Protein AF-A0A956H9E3-F1 (afdb_monomer)

Secondary structure (DSSP, 8-state):
-BS-EEPPTTSSTTEEE-SSSEEEEEETTEEEE-GGG-S----EEESSBSSS-SEEE-EEEEEEPTT--TTTT---EEEEESS---SS---PPP-GGGGGG--TT-EEEEEE-S--TT---SB-EEEEEEEEEE-TTS-EEE-BTTBB--TT-TT--EE-BS-TTT--B-

Structure (mmCIF, N/CA/C/O backbone):
data_AF-A0A956H9E3-F1
#
_entry.id   AF-A0A956H9E3-F1
#
loop_
_atom_site.group_PDB
_atom_site.id
_atom_site.type_symbol
_atom_site.label_atom_id
_atom_site.label_alt_id
_atom_site.label_comp_id
_atom_site.label_asym_id
_atom_site.label_entity_id
_atom_site.label_seq_id
_atom_site.pdbx_PDB_ins_code
_atom_site.Cartn_x
_atom_site.Cartn_y
_atom_site.Cartn_z
_atom_site.occupancy
_atom_site.B_iso_or_equiv
_atom_site.auth_seq_id
_atom_site.auth_comp_id
_atom_site.auth_asym_id
_atom_site.auth_atom_id
_atom_site.pdbx_PDB_model_num
ATOM 1 N N . MET A 1 1 ? 6.623 -5.163 9.461 1.00 93.81 1 MET A N 1
ATOM 2 C CA . MET A 1 1 ? 5.504 -5.857 10.109 1.00 93.81 1 MET A CA 1
ATOM 3 C C . MET A 1 1 ? 5.903 -6.507 11.431 1.00 93.81 1 MET A C 1
ATOM 5 O O . MET A 1 1 ? 6.760 -7.380 11.441 1.00 93.81 1 MET A O 1
ATOM 9 N N . TYR A 1 2 ? 5.302 -6.068 12.536 1.00 95.56 2 TYR A N 1
ATOM 10 C CA . TYR A 1 2 ? 5.468 -6.655 13.867 1.00 95.56 2 TYR A CA 1
ATOM 11 C C . TYR A 1 2 ? 4.386 -7.696 14.151 1.00 95.56 2 TYR A C 1
ATOM 13 O O . TYR A 1 2 ? 3.219 -7.456 13.836 1.00 95.56 2 TYR A O 1
ATOM 21 N N . GLY A 1 3 ? 4.784 -8.828 14.737 1.00 95.88 3 GLY A N 1
ATOM 22 C CA . GLY A 1 3 ? 3.888 -9.918 15.136 1.00 95.88 3 GLY A CA 1
ATOM 23 C C . GLY A 1 3 ? 3.174 -10.618 13.975 1.00 95.88 3 GLY A C 1
ATOM 24 O O . GLY A 1 3 ? 2.186 -11.314 14.197 1.00 95.88 3 GLY A O 1
ATOM 25 N N . GLY A 1 4 ? 3.669 -10.411 12.755 1.00 95.69 4 GLY A N 1
ATOM 26 C CA . GLY A 1 4 ? 3.208 -11.069 11.541 1.00 95.69 4 GLY A CA 1
ATOM 27 C C . GLY A 1 4 ? 4.070 -12.260 11.141 1.00 95.69 4 GLY A C 1
ATOM 28 O O . GLY A 1 4 ? 5.047 -12.604 11.810 1.00 95.69 4 GLY A O 1
ATOM 29 N N . GLU A 1 5 ? 3.743 -12.840 9.996 1.00 97.19 5 GLU A N 1
ATOM 30 C CA . GLU A 1 5 ? 4.464 -13.962 9.400 1.00 97.19 5 GLU A CA 1
ATOM 31 C C . GLU A 1 5 ? 4.697 -13.750 7.896 1.00 97.19 5 GLU A C 1
ATOM 33 O O . GLU A 1 5 ? 4.011 -12.925 7.282 1.00 97.19 5 GLU A O 1
ATOM 38 N N . PRO A 1 6 ? 5.702 -14.414 7.289 1.00 97.50 6 PRO A N 1
ATOM 39 C CA . PRO A 1 6 ? 5.866 -14.387 5.843 1.00 97.50 6 PRO A CA 1
ATOM 40 C C . PRO A 1 6 ? 4.613 -14.925 5.158 1.00 97.50 6 PRO A C 1
ATOM 42 O O . PRO A 1 6 ? 4.091 -15.958 5.566 1.00 97.50 6 PRO A O 1
ATOM 45 N N . THR A 1 7 ? 4.191 -14.268 4.084 1.00 98.00 7 THR A N 1
ATOM 46 C CA . THR A 1 7 ? 3.044 -14.727 3.292 1.00 98.00 7 THR A CA 1
ATOM 47 C C . THR A 1 7 ? 3.371 -16.016 2.544 1.00 98.00 7 THR A C 1
ATOM 49 O O . THR A 1 7 ? 4.500 -16.188 2.064 1.00 98.00 7 THR A O 1
ATOM 52 N N . ASP A 1 8 ? 2.367 -16.859 2.330 1.00 97.81 8 ASP A N 1
ATOM 53 C CA . ASP A 1 8 ? 2.482 -18.012 1.444 1.00 97.81 8 ASP A CA 1
ATOM 54 C C . ASP A 1 8 ? 2.690 -17.588 -0.023 1.00 97.81 8 ASP A C 1
ATOM 56 O O . ASP A 1 8 ? 2.464 -16.446 -0.442 1.00 97.81 8 ASP A O 1
ATOM 60 N N . TYR A 1 9 ? 3.143 -18.533 -0.849 1.00 96.31 9 TYR A N 1
ATOM 61 C CA . TYR A 1 9 ? 3.344 -18.279 -2.275 1.00 96.31 9 TYR A CA 1
ATOM 62 C C . TYR A 1 9 ? 2.024 -17.924 -2.969 1.00 96.31 9 TYR A C 1
ATOM 64 O O . TYR A 1 9 ? 1.037 -18.651 -2.847 1.00 96.31 9 TYR A O 1
ATOM 72 N N . CYS A 1 10 ? 2.035 -16.848 -3.763 1.00 94.50 10 CYS A N 1
ATOM 73 C CA . CYS A 1 10 ? 0.858 -16.267 -4.416 1.00 94.50 10 CYS A CA 1
ATOM 74 C C . CYS A 1 10 ? -0.218 -15.729 -3.464 1.00 94.50 10 CYS A C 1
ATOM 76 O O . CYS A 1 10 ? -1.293 -15.334 -3.925 1.00 94.50 10 CYS A O 1
ATOM 78 N N . GLU A 1 11 ? 0.071 -15.642 -2.170 1.00 95.62 11 GLU A N 1
ATOM 79 C CA . GLU A 1 11 ? -0.781 -14.950 -1.222 1.00 95.62 11 GLU A CA 1
ATOM 80 C C . GLU A 1 11 ? -0.591 -13.430 -1.368 1.00 95.62 11 GLU A C 1
ATOM 82 O O . GLU A 1 11 ? 0.518 -12.912 -1.574 1.00 95.62 11 GLU A O 1
ATOM 87 N N . TRP A 1 12 ? -1.706 -12.698 -1.365 1.00 97.19 12 TRP A N 1
ATOM 88 C CA . TRP A 1 12 ? -1.748 -11.252 -1.626 1.00 97.19 12 TRP A CA 1
ATOM 89 C C . TRP A 1 12 ? -0.976 -10.841 -2.893 1.00 97.19 12 TRP A C 1
ATOM 91 O O . TRP A 1 12 ? -0.016 -10.055 -2.838 1.00 97.19 12 TRP A O 1
ATOM 101 N N . PRO A 1 13 ? -1.358 -11.364 -4.072 1.00 97.00 13 PRO A N 1
ATOM 102 C CA . PRO A 1 13 ? -0.591 -11.175 -5.304 1.00 97.00 13 PRO A CA 1
ATOM 103 C C . PRO A 1 13 ? -0.628 -9.720 -5.810 1.00 97.00 13 PRO A C 1
ATOM 105 O O . PRO A 1 13 ? 0.175 -9.324 -6.652 1.00 97.00 13 PRO A O 1
ATOM 108 N N . THR A 1 14 ? -1.542 -8.911 -5.272 1.00 97.62 14 THR A N 1
ATOM 109 C CA . THR A 1 14 ? -1.708 -7.481 -5.543 1.00 97.62 14 THR A CA 1
ATOM 110 C C . THR A 1 14 ? -0.763 -6.585 -4.747 1.00 97.62 14 THR A C 1
ATOM 112 O O . THR A 1 14 ? -0.571 -5.435 -5.146 1.00 97.62 14 THR A O 1
ATOM 115 N N . THR A 1 15 ? -0.183 -7.069 -3.645 1.00 98.56 15 THR A N 1
ATOM 116 C CA . THR A 1 15 ? 0.750 -6.298 -2.811 1.00 98.56 15 THR A CA 1
ATOM 117 C C . THR A 1 15 ? 2.115 -6.231 -3.487 1.00 98.56 15 THR A C 1
ATOM 119 O O . THR A 1 15 ? 2.732 -7.257 -3.780 1.00 98.56 15 THR A O 1
ATOM 122 N N . ALA A 1 16 ? 2.604 -5.016 -3.713 1.00 98.62 16 ALA A N 1
ATOM 123 C CA . ALA A 1 16 ? 3.814 -4.739 -4.469 1.00 98.62 16 ALA A CA 1
ATOM 124 C C . ALA A 1 16 ? 4.862 -4.001 -3.632 1.00 98.62 16 ALA A C 1
ATOM 126 O O . ALA A 1 16 ? 4.543 -3.099 -2.857 1.00 98.62 16 ALA A O 1
ATOM 127 N N . PHE A 1 17 ? 6.131 -4.328 -3.855 1.00 98.81 17 PHE A N 1
ATOM 128 C CA . PHE A 1 17 ? 7.255 -3.620 -3.257 1.00 98.81 17 PHE A CA 1
ATOM 129 C C . PHE A 1 17 ? 7.707 -2.455 -4.143 1.00 98.81 17 PHE A C 1
ATOM 131 O O . PHE A 1 17 ? 7.896 -2.612 -5.353 1.00 98.81 17 PHE A O 1
ATOM 138 N N . LEU A 1 18 ? 7.922 -1.290 -3.526 1.00 98.69 18 LEU A N 1
ATOM 139 C CA . LEU A 1 18 ? 8.264 -0.031 -4.200 1.00 98.69 18 LEU A CA 1
ATOM 140 C C . LEU A 1 18 ? 9.675 0.482 -3.857 1.00 98.69 18 LEU A C 1
ATOM 142 O O . LEU A 1 18 ? 9.999 1.631 -4.147 1.00 98.69 18 LEU A O 1
ATOM 146 N N . GLY A 1 19 ? 10.526 -0.346 -3.238 1.00 95.94 19 GLY A N 1
ATOM 147 C CA . GLY A 1 19 ? 11.917 0.026 -2.937 1.00 95.94 19 GLY A CA 1
ATOM 148 C C . GLY A 1 19 ? 12.097 0.847 -1.657 1.00 95.94 19 GLY A C 1
ATOM 149 O O . GLY A 1 19 ? 12.974 1.702 -1.605 1.00 95.94 19 GLY A O 1
ATOM 150 N N . GLY A 1 20 ? 11.261 0.623 -0.641 1.00 95.81 20 GLY A N 1
ATOM 151 C CA . GLY A 1 20 ? 11.220 1.456 0.573 1.00 95.81 20 GLY A CA 1
ATOM 152 C C . GLY A 1 20 ? 9.807 1.777 1.050 1.00 95.81 20 GLY A C 1
ATOM 153 O O . GLY A 1 20 ? 9.634 2.243 2.168 1.00 95.81 20 GLY A O 1
ATOM 154 N N . CYS A 1 21 ? 8.819 1.504 0.202 1.00 98.56 21 CYS A N 1
ATOM 155 C CA . CYS A 1 21 ? 7.397 1.534 0.503 1.00 98.56 21 CYS A CA 1
ATOM 156 C C . CYS A 1 21 ? 6.727 0.285 -0.079 1.00 98.56 21 CYS A C 1
ATOM 158 O O . CYS A 1 21 ? 7.337 -0.469 -0.851 1.00 98.56 21 CYS A O 1
ATOM 160 N N . THR A 1 22 ? 5.456 0.122 0.250 1.00 98.88 22 THR A N 1
ATOM 161 C CA . THR A 1 22 ? 4.566 -0.894 -0.305 1.00 98.88 22 THR A CA 1
A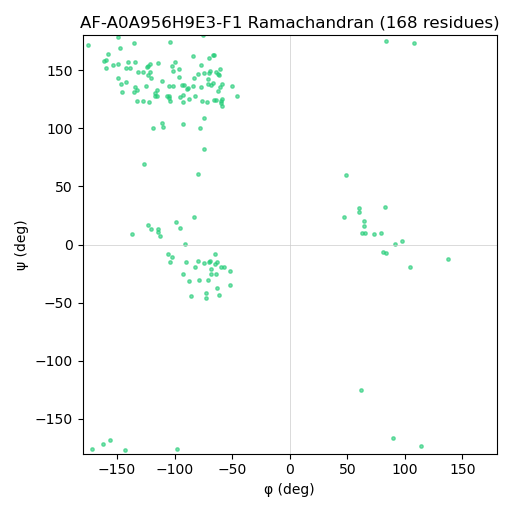TOM 162 C C . THR A 1 22 ? 3.457 -0.199 -1.108 1.00 98.88 22 THR A C 1
ATOM 164 O O . THR A 1 22 ? 3.181 0.984 -0.911 1.00 98.88 22 THR A O 1
ATOM 167 N N . GLY A 1 23 ? 2.857 -0.897 -2.068 1.00 98.62 23 GLY A N 1
ATOM 168 C CA . GLY A 1 23 ? 1.687 -0.433 -2.813 1.00 98.62 23 GLY A CA 1
ATOM 169 C C . GLY A 1 23 ? 0.789 -1.587 -3.242 1.00 98.62 23 GLY A C 1
ATOM 170 O O . GLY A 1 23 ? 1.112 -2.750 -3.009 1.00 98.62 23 GLY A O 1
ATOM 171 N N . THR A 1 24 ? -0.322 -1.264 -3.901 1.00 98.69 24 THR A N 1
ATOM 172 C CA . THR A 1 24 ? -1.376 -2.239 -4.221 1.00 98.69 24 THR A CA 1
ATOM 173 C C . THR A 1 24 ? -1.867 -2.116 -5.657 1.00 98.69 24 THR A C 1
ATOM 175 O O . THR A 1 24 ? -2.215 -1.021 -6.100 1.00 98.69 24 THR A O 1
ATOM 178 N N . LEU A 1 25 ? -1.946 -3.240 -6.377 1.00 98.50 25 LEU A N 1
ATOM 179 C CA . LEU A 1 25 ? -2.526 -3.332 -7.720 1.00 98.50 25 LEU A CA 1
ATOM 180 C C . LEU A 1 25 ? -4.059 -3.352 -7.656 1.00 98.50 25 LEU A C 1
ATOM 182 O O . LEU A 1 25 ? -4.677 -4.387 -7.413 1.00 98.50 25 LEU A O 1
ATOM 186 N N . VAL A 1 26 ? -4.673 -2.201 -7.922 1.00 98.06 26 VAL A N 1
ATOM 187 C CA . VAL A 1 26 ? -6.135 -2.014 -7.812 1.00 98.06 26 VAL A CA 1
ATOM 188 C C . VAL A 1 26 ? -6.867 -2.021 -9.151 1.00 98.06 26 VAL A C 1
ATOM 190 O O . VAL A 1 26 ? -8.092 -2.066 -9.219 1.00 98.06 26 VAL A O 1
ATOM 193 N N . HIS A 1 27 ? -6.107 -1.962 -10.238 1.00 97.88 27 HIS A N 1
ATOM 194 C CA . HIS A 1 27 ? -6.560 -2.038 -11.623 1.00 97.88 27 HIS A CA 1
ATOM 195 C C . HIS A 1 27 ? -5.390 -2.581 -12.459 1.00 97.88 27 HIS A C 1
ATOM 197 O O . HIS A 1 27 ? -4.247 -2.316 -12.080 1.00 97.88 27 HIS A O 1
ATOM 203 N N . PRO A 1 28 ? -5.602 -3.242 -13.618 1.00 98.12 28 PRO A N 1
ATOM 204 C CA . PRO A 1 28 ? -4.510 -3.818 -14.414 1.00 98.12 28 PRO A CA 1
ATOM 205 C C . PRO A 1 28 ? -3.354 -2.865 -14.744 1.00 98.12 28 PRO A C 1
ATOM 207 O O . PRO A 1 28 ? -2.247 -3.308 -15.011 1.00 98.12 28 PRO A O 1
ATOM 210 N N . GLN A 1 29 ? -3.589 -1.552 -14.729 1.00 98.25 29 GLN A N 1
ATOM 211 C CA . GLN A 1 29 ? -2.571 -0.523 -14.979 1.00 98.25 29 GLN A CA 1
ATOM 212 C C . GLN A 1 29 ? -2.411 0.495 -13.847 1.00 98.25 29 GLN A C 1
ATOM 214 O O . GLN A 1 29 ? -1.862 1.567 -14.090 1.00 98.25 29 GLN A O 1
ATOM 219 N N . MET A 1 30 ? -2.905 0.217 -12.637 1.00 98.56 30 MET A N 1
ATOM 220 C CA . MET A 1 30 ? -2.836 1.176 -11.533 1.00 98.56 30 MET A CA 1
ATOM 221 C C . MET A 1 30 ? -2.341 0.533 -10.245 1.00 98.56 30 MET A C 1
ATOM 223 O O . MET A 1 30 ? -2.963 -0.394 -9.729 1.00 98.56 30 MET A O 1
ATOM 227 N N . ILE A 1 31 ? -1.265 1.102 -9.706 1.00 98.62 31 ILE A N 1
ATOM 228 C CA . ILE A 1 31 ? -0.795 0.850 -8.345 1.00 98.62 31 ILE A CA 1
ATOM 229 C C . ILE A 1 31 ? -1.153 2.068 -7.498 1.00 98.62 31 ILE A C 1
ATOM 231 O O . ILE A 1 31 ? -0.795 3.180 -7.887 1.00 98.62 31 ILE A O 1
ATOM 235 N N . ILE A 1 32 ? -1.818 1.876 -6.361 1.00 98.56 32 ILE A N 1
ATOM 236 C CA . ILE A 1 32 ? -1.998 2.928 -5.345 1.00 98.56 32 ILE A CA 1
ATOM 237 C C . ILE A 1 32 ? -1.018 2.724 -4.194 1.00 98.56 32 ILE A C 1
ATOM 239 O O . ILE A 1 32 ? -0.619 1.594 -3.915 1.00 98.56 32 ILE A O 1
ATOM 243 N N . TYR A 1 33 ? -0.613 3.821 -3.563 1.00 98.75 33 TYR A N 1
ATOM 244 C CA . TYR A 1 33 ? 0.306 3.838 -2.424 1.00 98.75 33 TYR A CA 1
ATOM 245 C C . TYR A 1 33 ? 0.208 5.184 -1.678 1.00 98.75 33 TYR A C 1
ATOM 247 O O . TYR A 1 33 ? -0.667 5.994 -1.987 1.00 98.75 33 TYR A O 1
ATOM 255 N N . ALA A 1 34 ? 1.091 5.448 -0.708 1.00 98.25 34 ALA A N 1
ATOM 256 C CA . ALA A 1 34 ? 1.078 6.684 0.084 1.00 98.25 34 ALA A CA 1
ATOM 257 C C . ALA A 1 34 ? 1.790 7.869 -0.599 1.00 98.25 34 ALA A C 1
ATOM 259 O O . ALA A 1 34 ? 2.845 7.711 -1.216 1.00 98.25 34 ALA A O 1
ATOM 260 N N . ALA A 1 35 ? 1.267 9.089 -0.439 1.00 98.38 35 ALA A N 1
ATOM 261 C CA . ALA A 1 35 ? 1.861 10.302 -1.013 1.00 98.38 35 ALA A CA 1
ATOM 262 C C . ALA A 1 35 ? 3.254 10.606 -0.455 1.00 98.38 35 ALA A C 1
ATOM 264 O O . ALA A 1 35 ? 4.141 11.010 -1.214 1.00 98.38 35 ALA A O 1
AT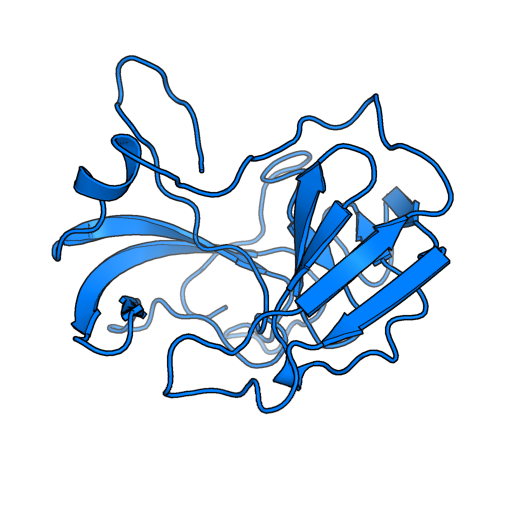OM 265 N N . HIS A 1 36 ? 3.478 10.367 0.838 1.00 97.31 36 HIS A N 1
ATOM 266 C CA . HIS A 1 36 ? 4.771 10.623 1.475 1.00 97.31 36 HIS A CA 1
ATOM 267 C C . HIS A 1 36 ? 5.912 9.733 0.948 1.00 97.31 36 HIS A C 1
ATOM 269 O O . HIS A 1 36 ? 7.078 10.085 1.120 1.00 97.31 36 HIS A O 1
ATOM 275 N N . CYS A 1 37 ? 5.606 8.626 0.258 1.00 98.25 37 CYS A N 1
ATOM 276 C CA . CYS A 1 37 ? 6.602 7.820 -0.460 1.00 98.25 37 CYS A CA 1
ATOM 277 C C . CYS A 1 37 ? 7.155 8.537 -1.707 1.00 98.25 37 CYS A C 1
ATOM 279 O O . CYS A 1 37 ? 8.189 8.152 -2.252 1.00 98.25 37 CYS A O 1
ATOM 281 N N . GLY A 1 38 ? 6.486 9.600 -2.161 1.00 98.00 38 GLY A N 1
ATOM 282 C CA . GLY A 1 38 ? 6.916 10.436 -3.273 1.00 98.00 38 GLY A CA 1
ATOM 283 C C . GLY A 1 38 ? 6.543 9.893 -4.656 1.00 98.00 38 GLY A C 1
ATOM 284 O O . GLY A 1 38 ? 6.002 8.804 -4.826 1.00 98.00 38 GLY A O 1
ATOM 285 N N . ALA A 1 39 ? 6.835 10.685 -5.690 1.00 97.62 39 ALA A N 1
ATOM 286 C CA . ALA A 1 39 ? 6.555 10.332 -7.088 1.00 97.62 39 ALA A CA 1
ATOM 287 C C . ALA A 1 39 ? 7.726 9.608 -7.787 1.00 97.62 39 ALA A C 1
ATOM 289 O O . ALA A 1 39 ? 7.635 9.297 -8.970 1.00 97.62 39 ALA A O 1
ATOM 290 N N . GLY A 1 40 ? 8.839 9.379 -7.081 1.00 97.44 40 GLY A N 1
ATOM 291 C CA . GLY A 1 40 ? 10.097 8.861 -7.633 1.00 97.44 40 GLY A CA 1
ATOM 292 C C . GLY A 1 40 ? 10.166 7.340 -7.782 1.00 97.44 40 GLY A C 1
ATOM 293 O O . GLY A 1 40 ? 11.263 6.788 -7.778 1.00 97.44 40 GLY A O 1
ATOM 294 N N . ILE A 1 41 ? 9.026 6.654 -7.875 1.00 98.12 41 ILE A N 1
ATOM 295 C CA . ILE A 1 41 ? 8.984 5.193 -7.982 1.00 98.12 41 ILE A CA 1
ATOM 296 C C . ILE A 1 41 ? 9.413 4.790 -9.396 1.00 98.12 41 ILE A C 1
ATOM 298 O O . ILE A 1 41 ? 8.699 5.035 -10.364 1.00 98.12 41 ILE A O 1
ATOM 302 N N . GLY A 1 42 ? 10.604 4.200 -9.520 1.00 97.06 42 GLY A N 1
ATOM 303 C CA . GLY A 1 42 ? 11.160 3.773 -10.811 1.00 97.06 42 GLY A CA 1
ATOM 304 C C . GLY A 1 42 ? 10.855 2.320 -11.181 1.00 97.06 42 GLY A C 1
ATOM 305 O O . GLY A 1 42 ? 10.843 1.978 -12.359 1.00 97.06 42 GLY A O 1
ATOM 306 N N . GLN A 1 43 ? 10.612 1.466 -10.186 1.00 97.62 43 GLN A N 1
ATOM 307 C CA . GLN A 1 43 ? 10.276 0.055 -10.366 1.00 97.62 43 GLN A CA 1
ATOM 308 C C . GLN A 1 43 ? 9.236 -0.361 -9.335 1.00 97.62 43 GLN A C 1
ATOM 310 O O . GLN A 1 43 ? 9.334 0.006 -8.166 1.00 97.62 43 GLN A O 1
ATOM 315 N N . ILE A 1 44 ? 8.280 -1.168 -9.777 1.00 98.75 44 ILE A N 1
ATOM 316 C CA . ILE A 1 44 ? 7.277 -1.816 -8.935 1.00 98.75 44 ILE A CA 1
ATOM 317 C C . ILE A 1 44 ? 7.531 -3.319 -9.029 1.00 98.75 44 ILE A C 1
ATOM 319 O O . ILE A 1 44 ? 7.752 -3.839 -10.123 1.00 98.75 44 ILE A O 1
ATOM 323 N N . ARG A 1 45 ? 7.555 -4.021 -7.900 1.00 98.69 45 ARG A N 1
ATOM 324 C CA . ARG A 1 45 ? 7.981 -5.424 -7.834 1.00 98.69 45 ARG A CA 1
ATOM 325 C C . ARG A 1 45 ? 6.874 -6.296 -7.253 1.00 98.69 45 ARG A C 1
ATOM 327 O O . ARG A 1 45 ? 6.420 -6.032 -6.144 1.00 98.69 45 ARG A O 1
ATOM 334 N N . LEU A 1 46 ? 6.451 -7.310 -8.005 1.00 98.44 46 LEU A N 1
ATOM 335 C CA . LEU A 1 46 ? 5.491 -8.325 -7.565 1.00 98.44 46 LEU A CA 1
ATOM 336 C C . LEU A 1 46 ? 6.212 -9.626 -7.191 1.00 98.44 46 LEU A C 1
ATOM 338 O O . LEU A 1 46 ? 7.284 -9.928 -7.726 1.00 98.44 46 LEU A O 1
ATOM 342 N N . GLY A 1 47 ? 5.584 -10.390 -6.300 1.00 97.94 47 GLY A N 1
ATOM 343 C CA . GLY A 1 47 ? 6.126 -11.600 -5.679 1.00 97.94 47 GLY A CA 1
ATOM 344 C C . GLY A 1 47 ? 6.332 -11.419 -4.175 1.00 97.94 47 GLY A C 1
ATOM 345 O O . GLY A 1 47 ? 5.937 -10.410 -3.593 1.00 97.94 47 GLY A O 1
ATOM 346 N N . GLU A 1 48 ? 6.946 -12.410 -3.551 1.00 98.12 48 GLU A N 1
ATOM 347 C CA . GLU A 1 48 ? 7.108 -12.545 -2.101 1.00 98.12 48 GLU A CA 1
ATOM 348 C C . GLU A 1 48 ? 8.404 -11.884 -1.613 1.00 98.12 48 GLU A C 1
ATOM 350 O O . GLU A 1 48 ? 8.571 -11.613 -0.427 1.00 98.12 48 GLU A O 1
ATOM 355 N N . SER A 1 49 ? 9.326 -11.566 -2.528 1.00 97.81 49 SER A N 1
ATOM 356 C CA . SER A 1 49 ? 10.563 -10.855 -2.219 1.00 97.81 49 SER A CA 1
ATOM 357 C C . SER A 1 49 ? 10.751 -9.636 -3.111 1.00 97.81 49 SER A C 1
ATOM 359 O O . SER A 1 49 ? 10.873 -9.729 -4.329 1.00 97.81 49 SER A O 1
ATOM 361 N N . GLY A 1 50 ? 10.896 -8.472 -2.489 1.00 97.44 50 GLY A N 1
ATOM 362 C CA . GLY A 1 50 ? 11.314 -7.246 -3.149 1.00 97.44 50 GLY A CA 1
ATOM 363 C C . GLY A 1 50 ? 12.737 -7.309 -3.714 1.00 97.44 50 GLY A C 1
ATOM 364 O O . GLY A 1 50 ? 13.038 -6.609 -4.683 1.00 97.44 50 GLY A O 1
ATOM 365 N N . ASN A 1 51 ? 13.613 -8.152 -3.157 1.00 95.75 51 ASN A N 1
ATOM 366 C CA . ASN A 1 51 ? 15.000 -8.309 -3.615 1.00 95.75 51 ASN A CA 1
ATOM 367 C C . ASN A 1 51 ? 15.145 -9.343 -4.738 1.00 95.75 51 ASN A C 1
ATOM 369 O O . ASN A 1 51 ? 15.996 -9.170 -5.609 1.00 95.75 51 ASN A O 1
ATOM 373 N N . SER A 1 52 ? 14.296 -10.372 -4.744 1.00 97.38 52 SER A N 1
ATOM 374 C CA . SER A 1 52 ? 14.211 -11.385 -5.799 1.00 97.38 52 SER A CA 1
ATOM 375 C C . SER A 1 52 ? 12.770 -11.489 -6.309 1.00 97.38 52 SER A C 1
ATOM 377 O O . SER A 1 52 ? 12.096 -12.473 -6.011 1.00 97.38 52 SER A O 1
ATOM 379 N N . PRO A 1 53 ? 12.267 -10.464 -7.020 1.00 97.69 53 PRO A N 1
ATOM 380 C CA . PRO A 1 53 ? 10.871 -10.430 -7.430 1.00 97.69 53 PRO A CA 1
ATOM 381 C C . PRO A 1 53 ? 10.592 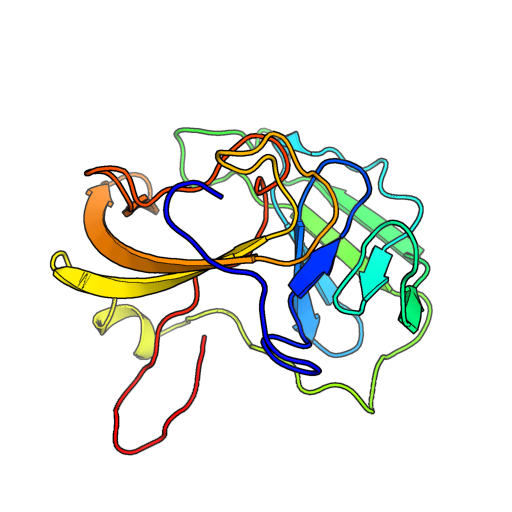-11.393 -8.582 1.00 97.69 53 PRO A C 1
ATOM 383 O O . PRO A 1 53 ? 11.412 -11.545 -9.488 1.00 97.69 53 PRO A O 1
ATOM 386 N N . GLU A 1 54 ? 9.383 -11.944 -8.599 1.00 97.56 54 GLU A N 1
ATOM 387 C CA . GLU A 1 54 ? 8.872 -12.759 -9.707 1.00 97.56 54 GLU A CA 1
ATOM 388 C C . GLU A 1 54 ? 8.589 -11.903 -10.947 1.00 97.56 54 GLU A C 1
ATOM 390 O O . GLU A 1 54 ? 8.712 -12.348 -12.091 1.00 97.56 54 GLU A O 1
ATOM 395 N N . ARG A 1 55 ? 8.215 -10.635 -10.737 1.00 97.62 55 ARG A N 1
ATOM 396 C CA . ARG A 1 55 ? 7.951 -9.695 -11.826 1.00 97.62 55 ARG A CA 1
ATOM 397 C C . ARG A 1 55 ? 8.335 -8.273 -11.460 1.00 97.62 55 ARG A C 1
ATOM 399 O O . ARG A 1 55 ? 8.015 -7.775 -10.383 1.00 97.62 55 ARG A O 1
ATOM 406 N N . ILE A 1 56 ? 8.957 -7.592 -12.416 1.00 98.56 56 ILE A N 1
ATOM 407 C CA . ILE A 1 56 ? 9.218 -6.155 -12.361 1.00 98.56 56 ILE A CA 1
ATOM 408 C C . ILE A 1 56 ? 8.265 -5.462 -13.331 1.00 98.56 56 ILE A C 1
ATOM 410 O O . ILE A 1 56 ? 8.182 -5.823 -14.504 1.00 98.56 56 ILE A O 1
ATOM 414 N N . LEU A 1 57 ? 7.555 -4.460 -12.829 1.00 98.50 57 LEU A N 1
ATOM 415 C CA . LEU A 1 57 ? 6.662 -3.594 -13.578 1.00 98.50 57 LEU A CA 1
ATOM 416 C C . LEU A 1 57 ? 7.269 -2.193 -13.653 1.00 98.50 57 LEU A C 1
ATOM 418 O O . LEU A 1 57 ? 7.819 -1.683 -12.671 1.00 98.50 57 LEU A O 1
ATOM 422 N N . ASN A 1 58 ? 7.127 -1.560 -14.814 1.00 98.44 58 ASN A N 1
ATOM 423 C CA . ASN A 1 58 ? 7.608 -0.204 -15.040 1.00 98.44 58 ASN A CA 1
ATOM 424 C C . ASN A 1 58 ? 6.426 0.776 -15.037 1.00 98.44 58 ASN A C 1
ATOM 426 O O . ASN A 1 58 ? 5.475 0.588 -15.808 1.00 98.44 58 ASN A O 1
ATOM 430 N N . PRO A 1 59 ? 6.463 1.829 -14.207 1.00 98.44 59 PRO A N 1
ATOM 431 C CA . PRO A 1 59 ? 5.484 2.899 -14.291 1.00 98.44 59 PRO A CA 1
ATOM 432 C C . PRO A 1 59 ? 5.712 3.749 -15.551 1.00 98.44 59 PRO A C 1
ATOM 434 O O . PRO A 1 59 ? 6.843 4.003 -15.965 1.00 98.44 59 PRO A O 1
ATOM 437 N N . GLU A 1 60 ? 4.625 4.190 -16.179 1.00 98.69 60 GLU A N 1
ATOM 438 C CA . GLU A 1 60 ? 4.638 5.255 -17.188 1.00 98.69 60 GLU A CA 1
ATOM 439 C C . GLU A 1 60 ? 4.872 6.598 -16.488 1.00 98.69 60 GLU A C 1
ATOM 441 O O . GLU A 1 60 ? 5.714 7.395 -16.896 1.00 98.69 60 GLU A O 1
ATOM 446 N N . TYR A 1 61 ? 4.146 6.822 -15.391 1.00 98.69 61 TYR A N 1
ATOM 447 C CA . TYR A 1 61 ? 4.344 7.941 -14.482 1.00 98.69 61 TYR A CA 1
ATOM 448 C C . TYR A 1 61 ? 3.726 7.642 -13.115 1.00 98.69 61 TYR A C 1
ATOM 450 O O . TYR A 1 61 ? 2.786 6.852 -13.000 1.00 98.69 61 TYR A O 1
ATOM 458 N N . CYS A 1 62 ? 4.198 8.356 -12.094 1.00 98.75 62 CYS A N 1
ATOM 459 C CA . CYS A 1 62 ? 3.580 8.385 -10.775 1.00 98.75 62 CYS A CA 1
ATOM 460 C C . CYS A 1 62 ? 3.187 9.816 -10.393 1.00 98.75 62 CYS A C 1
ATOM 462 O O . CYS A 1 62 ? 3.818 10.798 -10.810 1.00 98.75 62 CYS A O 1
ATOM 464 N N . ARG A 1 63 ? 2.106 9.946 -9.625 1.00 98.62 63 ARG A N 1
ATOM 465 C CA . ARG A 1 63 ? 1.588 11.219 -9.118 1.00 98.62 63 ARG A CA 1
ATOM 466 C C . ARG A 1 63 ? 1.248 11.073 -7.646 1.00 98.62 63 ARG A C 1
ATOM 468 O O . ARG A 1 63 ? 0.605 10.112 -7.244 1.00 98.62 63 ARG A O 1
ATOM 475 N N . VAL A 1 64 ? 1.657 12.074 -6.879 1.00 98.44 64 VAL A N 1
ATOM 476 C CA . VAL A 1 64 ? 1.270 12.241 -5.479 1.00 98.44 64 VAL A CA 1
ATOM 477 C C . VAL A 1 64 ? 0.095 13.202 -5.396 1.00 98.44 64 VAL A C 1
ATOM 479 O O . VAL A 1 64 ? 0.035 14.160 -6.175 1.00 98.44 64 VAL A O 1
ATOM 482 N N . ASN A 1 65 ? -0.828 12.962 -4.467 1.00 97.38 65 ASN A N 1
ATOM 483 C CA . ASN A 1 65 ? -1.862 13.935 -4.150 1.00 97.38 65 ASN A CA 1
ATOM 484 C C . ASN A 1 65 ? -1.206 15.246 -3.660 1.00 97.38 65 ASN A C 1
ATOM 486 O O . ASN A 1 65 ? -0.427 15.211 -2.702 1.00 97.38 65 ASN A O 1
ATOM 490 N N . PRO A 1 66 ? -1.451 16.404 -4.302 1.00 95.75 66 PRO A N 1
ATOM 491 C CA . PRO A 1 66 ? -0.841 17.666 -3.889 1.00 95.75 66 PRO A CA 1
ATOM 492 C C . PRO A 1 66 ? -1.200 18.034 -2.444 1.00 95.75 66 PRO A C 1
ATOM 494 O O . PRO A 1 66 ? -2.372 18.150 -2.099 1.00 95.75 66 PRO A O 1
ATOM 497 N N . GLY A 1 67 ? -0.185 18.240 -1.599 1.00 92.06 67 GLY A N 1
ATOM 498 C CA . GLY A 1 67 ? -0.382 18.504 -0.167 1.00 92.06 67 GLY A CA 1
ATOM 499 C C . GLY A 1 67 ? -0.804 17.276 0.651 1.00 92.06 67 GLY A C 1
ATOM 500 O O . GLY A 1 67 ? -1.166 17.431 1.815 1.00 92.06 67 GLY A O 1
ATOM 501 N N . GLY A 1 68 ? -0.766 16.082 0.051 1.00 92.81 68 GLY A N 1
ATOM 502 C CA . GLY A 1 68 ? -0.992 14.812 0.729 1.00 92.81 68 GLY A CA 1
ATOM 503 C C . GLY A 1 68 ? 0.130 14.480 1.706 1.00 92.81 68 GLY A C 1
ATOM 504 O O . GLY A 1 68 ? 1.309 14.657 1.390 1.00 92.81 68 GLY A O 1
ATOM 505 N N . GLY A 1 69 ? -0.242 13.996 2.885 1.00 93.38 69 GLY A N 1
ATOM 506 C CA . GLY A 1 69 ? 0.695 13.511 3.888 1.00 93.38 69 GLY A CA 1
ATOM 507 C C . GLY A 1 69 ? -0.025 12.911 5.098 1.00 93.38 69 GLY A C 1
ATOM 508 O O . GLY A 1 69 ? -1.248 13.021 5.194 1.00 93.38 69 GLY A O 1
ATOM 509 N N . PRO A 1 70 ? 0.715 12.270 6.016 1.00 91.00 70 PRO A N 1
ATOM 510 C CA . PRO A 1 70 ? 0.113 11.550 7.134 1.00 91.00 70 PRO A CA 1
ATOM 511 C C . PRO A 1 70 ? -0.705 12.469 8.056 1.00 91.00 70 PRO A C 1
ATOM 513 O O . PRO A 1 70 ? -0.309 13.611 8.306 1.00 91.00 70 PRO A O 1
ATOM 516 N N . GLY A 1 71 ? -1.798 11.959 8.626 1.00 87.81 71 GLY A N 1
ATOM 517 C CA . GLY A 1 71 ? -2.585 12.619 9.674 1.00 87.81 71 GLY A CA 1
ATOM 518 C C . GLY A 1 71 ? -3.829 13.378 9.193 1.00 87.81 71 GLY A C 1
ATOM 519 O O . GLY A 1 71 ? -4.453 14.075 9.994 1.00 87.81 71 GLY A O 1
ATOM 520 N N . GLN A 1 72 ? -4.148 13.344 7.895 1.00 89.88 72 GLN A N 1
ATOM 521 C CA . GLN A 1 72 ? -5.238 14.123 7.282 1.00 89.88 72 GLN A CA 1
ATOM 522 C C . GLN A 1 72 ? -6.084 13.320 6.276 1.00 89.88 72 GLN A C 1
ATOM 524 O O . GLN A 1 72 ? -6.846 13.923 5.520 1.00 89.88 72 GLN A O 1
ATOM 529 N N . GLY A 1 73 ? -5.900 11.996 6.185 1.00 90.94 73 GLY A N 1
ATOM 530 C CA . GLY A 1 73 ? -6.665 11.136 5.264 1.00 90.94 73 GLY A CA 1
ATOM 531 C C . GLY A 1 73 ? -6.423 11.409 3.773 1.00 90.94 73 GLY A C 1
ATOM 532 O O . GLY A 1 73 ? -7.127 10.897 2.907 1.00 90.94 73 GLY A O 1
ATOM 533 N N . ASN A 1 74 ? -5.419 12.223 3.439 1.00 94.94 74 ASN A N 1
ATOM 534 C CA . ASN A 1 74 ? -5.118 12.645 2.072 1.00 94.94 74 ASN A CA 1
ATOM 535 C C . ASN A 1 74 ? -3.757 12.123 1.567 1.00 94.94 74 ASN A C 1
ATOM 537 O O . ASN A 1 74 ? -3.287 12.553 0.509 1.00 94.94 74 ASN A O 1
ATOM 541 N N . ASP A 1 75 ? -3.135 11.204 2.310 1.00 97.19 75 ASP A N 1
ATOM 542 C CA . ASP A 1 75 ? -1.826 10.608 2.033 1.00 97.19 75 ASP A CA 1
ATOM 543 C C . ASP A 1 75 ? -1.897 9.499 0.977 1.00 97.19 75 ASP A C 1
ATOM 545 O O . ASP A 1 75 ? -1.571 8.344 1.237 1.00 97.19 75 ASP A O 1
ATOM 549 N N . TRP A 1 76 ? -2.338 9.832 -0.232 1.00 97.25 76 TRP A N 1
ATOM 550 C CA . TRP A 1 76 ? -2.456 8.863 -1.318 1.00 97.25 76 TRP A CA 1
ATOM 551 C C . TRP A 1 76 ? -1.754 9.324 -2.595 1.00 97.25 76 TRP A C 1
ATOM 553 O O . TRP A 1 76 ? -1.642 10.507 -2.924 1.00 97.25 76 TRP A O 1
ATOM 563 N N . ALA A 1 77 ? -1.261 8.348 -3.335 1.00 98.62 77 ALA A N 1
ATOM 564 C CA . ALA A 1 77 ? -0.568 8.496 -4.597 1.00 98.62 77 ALA A CA 1
ATOM 565 C C . ALA A 1 77 ? -0.857 7.290 -5.483 1.00 98.62 77 ALA A C 1
ATOM 567 O O . ALA A 1 77 ? -1.417 6.282 -5.047 1.00 98.62 77 ALA A O 1
ATOM 568 N N . TYR A 1 78 ? -0.478 7.402 -6.750 1.00 98.75 78 TYR A N 1
ATOM 569 C CA . TYR A 1 78 ? -0.618 6.303 -7.685 1.00 98.75 78 TYR A CA 1
ATOM 570 C C . TYR A 1 78 ? 0.465 6.310 -8.756 1.00 98.75 78 TYR A C 1
ATOM 572 O O . TYR A 1 78 ? 1.022 7.353 -9.110 1.00 98.75 78 TYR A O 1
ATOM 580 N N . CYS A 1 79 ? 0.723 5.130 -9.307 1.00 98.88 79 CYS A N 1
ATOM 581 C CA . CYS A 1 79 ? 1.506 4.934 -10.515 1.00 98.88 79 CYS A CA 1
ATOM 582 C C . CYS A 1 79 ? 0.624 4.310 -11.595 1.00 98.88 79 CYS A C 1
ATOM 584 O O . CYS A 1 79 ? 0.019 3.258 -11.373 1.00 98.88 79 CYS A O 1
ATOM 586 N N . LYS A 1 80 ? 0.599 4.927 -12.780 1.00 98.81 80 LYS A N 1
ATOM 587 C CA . LYS A 1 80 ? 0.071 4.287 -13.986 1.00 98.81 80 LYS A CA 1
ATOM 588 C C . LYS A 1 80 ? 1.167 3.405 -14.576 1.00 98.81 80 LYS A C 1
ATOM 590 O O . LYS A 1 80 ? 2.281 3.883 -14.777 1.00 98.81 80 LYS A O 1
ATOM 595 N N . LEU A 1 81 ? 0.873 2.139 -14.848 1.00 98.81 81 LEU A N 1
ATOM 596 C CA . LEU A 1 81 ? 1.818 1.193 -15.451 1.00 98.81 81 LEU A CA 1
ATOM 597 C C . LEU A 1 81 ? 1.920 1.397 -16.968 1.00 98.81 81 LEU A C 1
ATOM 599 O O . LEU A 1 81 ? 0.921 1.719 -17.608 1.00 98.81 81 LEU A O 1
ATOM 603 N N . GLN A 1 82 ? 3.108 1.166 -17.539 1.00 98.62 82 GLN A N 1
ATOM 604 C CA . GLN A 1 82 ? 3.313 1.212 -18.998 1.00 98.62 82 GLN A CA 1
ATOM 605 C C . GLN A 1 82 ? 2.460 0.160 -19.715 1.00 98.62 82 GLN A C 1
ATOM 607 O O . GLN A 1 82 ? 1.802 0.464 -20.704 1.00 98.62 82 GLN A O 1
ATOM 612 N N . GLU A 1 83 ? 2.412 -1.052 -19.161 1.00 98.31 83 GLU A N 1
ATOM 613 C CA . GLU A 1 83 ? 1.684 -2.194 -19.715 1.00 98.31 83 GLU A CA 1
ATOM 614 C C . GLU A 1 83 ? 0.666 -2.734 -18.699 1.00 98.31 83 GLU A C 1
ATOM 616 O O . GLU A 1 83 ? 0.925 -2.682 -17.491 1.00 98.31 83 GLU A O 1
ATOM 621 N N . PRO A 1 84 ? -0.498 -3.235 -19.152 1.00 98.31 84 PRO A N 1
ATOM 622 C CA . PRO A 1 84 ? -1.483 -3.853 -18.276 1.00 98.31 84 PRO A CA 1
ATOM 623 C C . PRO A 1 84 ? -1.024 -5.216 -17.754 1.00 98.31 84 PRO A C 1
ATOM 625 O O . PRO A 1 84 ? -0.532 -6.059 -18.499 1.00 98.31 84 PRO A O 1
ATOM 628 N N . VAL A 1 85 ? -1.275 -5.457 -16.471 1.00 98.00 85 VAL A N 1
ATOM 629 C CA . VAL A 1 85 ? -1.147 -6.752 -15.803 1.00 98.00 85 VAL A CA 1
ATOM 630 C C . VAL A 1 85 ? -2.505 -7.448 -15.851 1.00 98.00 85 VAL A C 1
ATOM 632 O O . VAL A 1 85 ? -3.430 -7.064 -15.140 1.00 98.00 85 VAL A O 1
ATOM 635 N N . LEU A 1 86 ? -2.645 -8.435 -16.735 1.00 97.50 86 LEU A N 1
ATOM 636 C CA . LEU A 1 86 ? -3.925 -9.107 -17.018 1.00 97.50 86 LEU A CA 1
ATOM 637 C C . LEU A 1 86 ? -4.031 -10.516 -16.420 1.00 97.50 86 LEU A C 1
ATOM 639 O O . LEU A 1 86 ? -5.087 -11.136 -16.477 1.00 97.50 86 LEU A O 1
ATOM 643 N N . ASP A 1 87 ? -2.932 -11.023 -15.877 1.00 95.50 87 ASP A N 1
ATOM 644 C CA . ASP A 1 87 ? -2.756 -12.376 -15.350 1.00 95.50 87 ASP A CA 1
ATOM 645 C C . ASP A 1 87 ? -2.552 -12.402 -13.826 1.00 95.50 87 ASP A C 1
ATOM 647 O O . ASP A 1 87 ? -2.292 -13.455 -13.252 1.00 95.50 87 ASP A O 1
ATOM 651 N N . VAL A 1 88 ? -2.703 -11.249 -13.170 1.00 93.88 88 VAL A N 1
ATOM 652 C CA . VAL A 1 88 ? -2.761 -11.104 -11.712 1.00 93.88 88 VAL A CA 1
ATOM 653 C C . VAL A 1 88 ? -4.142 -10.541 -11.370 1.00 93.88 88 VAL A C 1
ATOM 655 O O . VAL A 1 88 ? -4.559 -9.569 -12.011 1.00 93.88 88 VAL A O 1
ATOM 658 N N . PRO A 1 89 ? -4.884 -11.125 -10.411 1.00 91.69 89 PRO A N 1
ATOM 659 C CA . PRO A 1 89 ? -6.148 -10.545 -9.978 1.00 91.69 89 PRO A CA 1
ATOM 660 C C . PRO A 1 89 ? -5.913 -9.139 -9.419 1.00 91.69 89 PRO A C 1
ATOM 662 O O . PRO A 1 89 ? -4.847 -8.840 -8.891 1.00 91.69 89 PRO A O 1
ATOM 665 N N . ILE A 1 90 ? -6.915 -8.275 -9.536 1.00 93.06 90 ILE A N 1
ATOM 666 C CA . ILE A 1 90 ? -6.896 -6.947 -8.918 1.00 93.06 90 ILE A CA 1
ATOM 667 C C . ILE A 1 90 ? -7.698 -6.964 -7.624 1.00 93.06 90 ILE A C 1
ATOM 669 O O . ILE A 1 90 ? -8.626 -7.761 -7.478 1.00 93.06 90 ILE A O 1
ATOM 673 N N . VAL A 1 91 ? -7.395 -6.022 -6.737 1.00 94.75 91 VAL A N 1
ATOM 674 C CA . VAL A 1 91 ? -8.198 -5.740 -5.546 1.00 94.75 91 VAL A CA 1
ATOM 675 C C . VAL A 1 91 ? -8.709 -4.299 -5.623 1.00 94.75 91 VAL A C 1
ATOM 677 O O . VAL A 1 91 ? -7.942 -3.359 -5.434 1.00 94.75 91 VAL A O 1
ATOM 680 N N . PRO A 1 92 ? -9.972 -4.071 -6.018 1.00 92.62 92 PRO A N 1
ATOM 681 C CA . PRO A 1 92 ? -10.516 -2.720 -6.088 1.00 92.62 92 PRO A CA 1
ATOM 682 C C . PRO A 1 92 ? -10.568 -2.076 -4.696 1.00 92.62 92 PRO A C 1
ATOM 684 O O . PRO A 1 92 ? -10.827 -2.790 -3.729 1.00 92.62 92 PRO A O 1
ATOM 687 N N . PRO A 1 93 ? -10.409 -0.745 -4.573 1.00 93.62 93 PRO A N 1
ATOM 688 C CA . PRO A 1 93 ? -10.564 -0.079 -3.289 1.00 93.62 93 PRO A CA 1
ATOM 689 C C . PRO A 1 93 ? -11.992 -0.240 -2.767 1.00 93.62 93 PRO A C 1
ATOM 691 O O . PRO A 1 93 ? -12.951 -0.219 -3.543 1.00 93.62 93 PRO A O 1
ATOM 694 N N . LEU A 1 94 ? -12.133 -0.330 -1.448 1.00 92.62 94 LEU A N 1
ATOM 695 C CA . LEU A 1 94 ? -13.426 -0.320 -0.775 1.00 92.62 94 LEU A CA 1
ATOM 696 C C . LEU A 1 94 ? -14.192 0.976 -1.083 1.00 92.62 94 LEU A C 1
ATOM 698 O O . LEU A 1 94 ? -13.719 2.062 -0.746 1.00 92.62 94 LEU A O 1
ATOM 702 N N . MET A 1 95 ? -15.377 0.888 -1.698 1.00 90.94 95 MET A N 1
ATOM 703 C CA . MET A 1 95 ? -16.114 2.080 -2.144 1.00 90.94 95 MET A CA 1
ATOM 704 C C . MET A 1 95 ? -17.630 1.988 -1.934 1.00 90.94 95 MET A C 1
ATOM 706 O O . MET A 1 95 ? -18.234 0.918 -1.895 1.00 90.94 95 MET A O 1
ATOM 710 N N . GLY A 1 96 ? -18.283 3.152 -1.861 1.00 89.06 96 GLY A N 1
ATOM 711 C CA . GLY A 1 96 ? -19.743 3.252 -1.886 1.00 89.06 96 GLY A CA 1
ATOM 712 C C . GLY A 1 96 ? -20.413 2.536 -0.712 1.00 89.06 96 GLY A C 1
ATOM 713 O O . GLY A 1 96 ? -20.116 2.830 0.438 1.00 89.06 96 GLY A O 1
ATOM 714 N N . CYS A 1 97 ? -21.344 1.621 -0.993 1.00 86.19 97 CYS A N 1
ATOM 715 C CA . CYS A 1 97 ? -22.072 0.883 0.045 1.00 86.19 97 CYS A CA 1
ATOM 716 C C . CYS A 1 97 ? -21.194 -0.104 0.835 1.00 86.19 97 CYS A C 1
ATOM 718 O O . CYS A 1 97 ? -21.540 -0.453 1.967 1.00 86.19 97 CYS A O 1
ATOM 720 N N . GLU A 1 98 ? -20.057 -0.521 0.271 1.00 88.88 98 GLU A N 1
ATOM 721 C CA . GLU A 1 98 ? -19.133 -1.459 0.910 1.00 88.88 98 GLU A CA 1
ATOM 722 C C . GLU A 1 98 ? -18.449 -0.831 2.136 1.00 88.88 98 GLU A C 1
ATOM 724 O O . GLU A 1 98 ? -18.115 -1.540 3.078 1.00 88.88 98 GLU A O 1
ATOM 729 N N . THR A 1 99 ? -18.318 0.501 2.196 1.00 91.25 99 THR A N 1
ATOM 730 C CA . THR A 1 99 ? -17.624 1.210 3.293 1.00 91.25 99 THR A CA 1
ATOM 731 C C . THR A 1 99 ? -18.284 1.041 4.659 1.00 91.25 99 THR A C 1
ATOM 733 O O . THR A 1 99 ? -17.646 1.278 5.680 1.00 91.25 99 THR A O 1
ATOM 736 N N . SER A 1 100 ? -19.535 0.573 4.702 1.00 90.44 100 SER A N 1
ATOM 737 C CA . SER A 1 100 ? -20.246 0.238 5.940 1.00 90.44 100 SER A CA 1
ATOM 738 C C . SER A 1 100 ? -19.527 -0.801 6.813 1.00 90.44 100 SER A C 1
ATOM 740 O O . SER A 1 100 ? -19.794 -0.853 8.016 1.00 90.44 100 SER A O 1
ATOM 742 N N . VAL A 1 101 ? -18.598 -1.585 6.248 1.00 91.25 101 VAL A N 1
ATOM 743 C CA . VAL A 1 101 ? -17.763 -2.539 6.999 1.00 91.25 101 VAL A CA 1
ATOM 744 C C . VAL A 1 101 ? -16.654 -1.869 7.819 1.00 91.25 101 VAL A C 1
ATOM 746 O O . VAL A 1 101 ? -16.103 -2.513 8.708 1.00 91.25 101 VAL A O 1
ATOM 749 N N . LEU A 1 102 ? -16.321 -0.598 7.549 1.00 93.00 102 LEU A N 1
ATOM 750 C CA . LEU A 1 102 ? -15.277 0.149 8.260 1.00 93.00 102 LEU A CA 1
ATOM 751 C C . LEU A 1 102 ? -15.756 0.550 9.655 1.00 93.00 102 LEU A C 1
ATOM 753 O O . LEU A 1 102 ? -16.219 1.667 9.888 1.00 93.00 102 LEU A O 1
ATOM 757 N N . GLN A 1 103 ? -15.661 -0.383 10.594 1.00 94.00 103 GLN A N 1
ATOM 758 C CA . GLN A 1 103 ? -16.090 -0.192 11.974 1.00 94.00 103 GLN A CA 1
ATOM 759 C C . GLN A 1 103 ? -15.007 -0.664 12.945 1.00 94.00 103 GLN A C 1
ATOM 761 O O . GLN A 1 103 ? -14.300 -1.629 12.644 1.00 94.00 103 GLN A O 1
ATOM 766 N N . PRO A 1 104 ? -14.887 -0.031 14.128 1.00 96.75 104 PRO A N 1
ATOM 767 C CA . PRO A 1 104 ? -14.049 -0.548 15.201 1.00 96.75 104 PRO A CA 1
ATOM 768 C C . PRO A 1 104 ? -14.325 -2.030 15.485 1.00 96.75 104 PRO A C 1
ATOM 770 O O . PRO A 1 104 ? -15.478 -2.454 15.544 1.00 96.75 104 PRO A O 1
ATOM 773 N N . GLY A 1 105 ? -13.265 -2.811 15.669 1.00 95.75 105 GLY A N 1
ATOM 774 C CA . GLY A 1 105 ? -13.309 -4.256 15.874 1.00 95.75 105 GLY A CA 1
ATOM 775 C C . GLY A 1 105 ? -13.396 -5.086 14.591 1.00 95.75 105 GLY A C 1
ATOM 776 O O . GLY A 1 105 ? -13.282 -6.305 14.676 1.00 95.75 105 GLY A O 1
ATOM 777 N N . LYS A 1 106 ? -13.568 -4.475 13.407 1.00 95.31 106 LYS A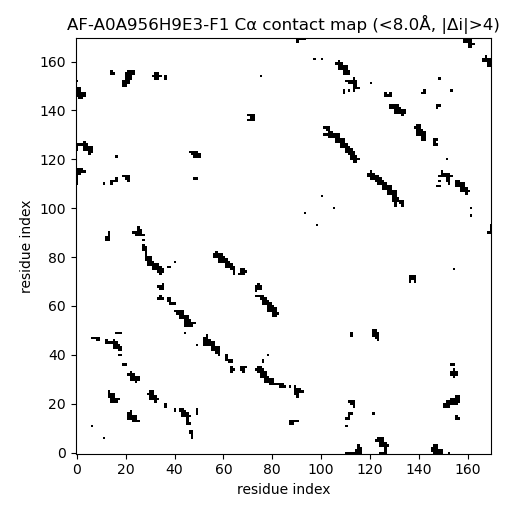 N 1
ATOM 778 C CA . LYS A 1 106 ? -13.503 -5.215 12.141 1.00 95.31 106 LYS A CA 1
ATOM 779 C C . LYS A 1 106 ? -12.083 -5.737 11.927 1.00 95.31 106 LYS A C 1
ATOM 781 O O . LYS A 1 106 ? -11.135 -4.952 11.936 1.00 95.31 106 LYS A O 1
ATOM 786 N N . GLU A 1 107 ? -11.966 -7.047 11.736 1.00 95.81 107 GLU A N 1
ATOM 787 C CA . GLU A 1 107 ? -10.710 -7.698 11.370 1.00 95.81 107 GLU A CA 1
ATOM 788 C C . GLU A 1 107 ? -10.259 -7.273 9.969 1.00 95.81 107 GLU A C 1
ATOM 790 O O . GLU A 1 107 ? -11.074 -7.138 9.047 1.00 95.81 107 GLU A O 1
ATOM 795 N N . VAL A 1 108 ? -8.956 -7.048 9.844 1.00 97.44 108 VAL A N 1
ATOM 796 C CA . VAL A 1 108 ? -8.256 -6.631 8.632 1.00 97.44 108 VAL A CA 1
ATOM 797 C C . VAL A 1 108 ? -6.901 -7.330 8.550 1.00 97.44 108 VAL A C 1
ATOM 799 O O . VAL A 1 108 ? -6.297 -7.640 9.579 1.00 97.44 108 VAL A O 1
ATOM 802 N N . ALA A 1 109 ? -6.407 -7.528 7.331 1.00 97.88 109 ALA A N 1
ATOM 803 C CA . ALA A 1 109 ? -5.054 -8.008 7.075 1.00 97.88 109 ALA A CA 1
ATOM 804 C C . ALA A 1 109 ? -4.171 -6.843 6.620 1.00 97.88 109 ALA A C 1
ATOM 806 O O . ALA A 1 109 ? -4.477 -6.144 5.653 1.00 97.88 109 ALA A O 1
ATOM 807 N N . LEU A 1 110 ? -3.071 -6.617 7.324 1.00 98.56 110 LEU A N 1
ATOM 808 C CA . LEU A 1 110 ? -2.024 -5.688 6.922 1.00 98.56 110 LEU A CA 1
ATOM 809 C C . LEU A 1 110 ? -0.983 -6.486 6.152 1.00 98.56 110 LEU A C 1
ATOM 811 O O . LEU A 1 110 ? -0.519 -7.500 6.662 1.00 98.56 110 LEU A O 1
ATOM 815 N N . VAL A 1 111 ? -0.601 -6.042 4.954 1.00 98.69 111 VAL A N 1
ATOM 816 C CA . VAL A 1 111 ? 0.374 -6.776 4.133 1.00 98.69 111 VAL A CA 1
ATOM 817 C C . VAL A 1 111 ? 1.424 -5.817 3.600 1.00 98.69 111 VAL A C 1
ATOM 819 O O . VAL A 1 111 ? 1.098 -4.759 3.064 1.00 98.69 111 VAL A O 1
ATOM 822 N N . GLY A 1 112 ? 2.697 -6.178 3.719 1.00 98.50 112 GLY A N 1
ATOM 823 C CA . GLY A 1 112 ? 3.777 -5.304 3.281 1.00 98.50 112 GLY A CA 1
ATOM 824 C C . GLY A 1 112 ? 5.154 -5.936 3.301 1.00 98.50 112 GLY A C 1
ATOM 825 O O . GLY A 1 112 ? 5.306 -7.132 3.518 1.00 98.50 112 GLY A O 1
ATOM 826 N N . PHE A 1 113 ? 6.158 -5.120 2.992 1.00 98.62 113 PHE A N 1
ATOM 827 C CA . PHE A 1 113 ? 7.556 -5.535 2.836 1.00 98.62 113 PHE A CA 1
ATOM 828 C C . PHE A 1 113 ? 8.502 -4.821 3.815 1.00 98.62 113 PHE A C 1
ATOM 830 O O . PHE A 1 113 ? 9.719 -4.794 3.607 1.00 98.62 113 PHE A O 1
ATOM 837 N N . GLY A 1 114 ? 7.952 -4.156 4.828 1.00 98.06 114 GLY A N 1
ATOM 838 C CA . GLY A 1 114 ? 8.694 -3.380 5.807 1.00 98.06 114 GLY A CA 1
ATOM 839 C C . GLY A 1 114 ? 9.419 -4.221 6.850 1.00 98.06 114 GLY A C 1
ATOM 840 O O . GLY A 1 114 ? 9.362 -5.446 6.858 1.00 98.06 114 GLY A O 1
ATOM 841 N N . ASN A 1 115 ? 10.106 -3.526 7.754 1.00 97.56 115 ASN A N 1
ATOM 842 C CA . ASN A 1 115 ? 10.936 -4.131 8.793 1.00 97.56 115 ASN A CA 1
ATOM 843 C C . ASN A 1 115 ? 10.134 -5.041 9.729 1.00 97.56 115 ASN A C 1
ATOM 845 O O . ASN A 1 115 ? 9.079 -4.641 10.217 1.00 97.56 115 ASN A O 1
ATOM 849 N N . THR A 1 116 ? 10.659 -6.218 10.043 1.00 95.75 116 THR A N 1
ATOM 850 C CA . THR A 1 116 ? 10.045 -7.192 10.964 1.00 95.75 116 THR A CA 1
ATOM 851 C C . THR A 1 116 ? 10.719 -7.219 12.341 1.00 95.75 116 THR A C 1
ATOM 853 O O . THR A 1 116 ? 11.751 -6.573 12.546 1.00 95.75 116 THR A O 1
ATOM 856 N N . ASP A 1 117 ? 10.163 -7.986 13.289 1.00 91.25 117 ASP A N 1
ATOM 857 C CA . ASP A 1 117 ? 10.731 -8.216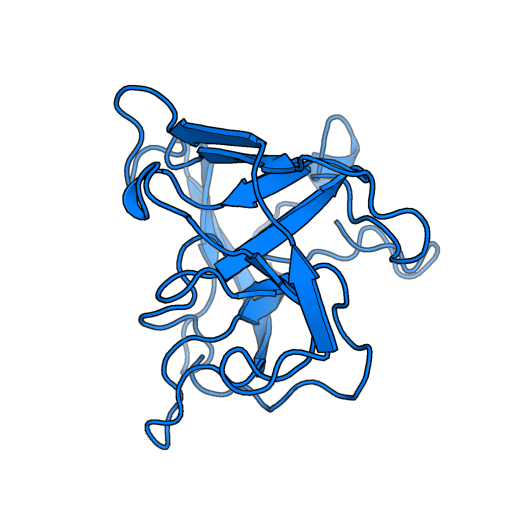 14.633 1.00 91.25 117 ASP A CA 1
ATOM 858 C C . ASP A 1 117 ? 12.201 -8.671 14.615 1.00 91.25 117 ASP A C 1
ATOM 860 O O . ASP A 1 117 ? 12.997 -8.303 15.480 1.00 91.25 117 ASP A O 1
ATOM 864 N N . ASP A 1 118 ? 12.577 -9.459 13.611 1.00 91.19 118 ASP A N 1
ATOM 865 C CA . ASP A 1 118 ? 13.914 -10.015 13.409 1.00 91.19 118 ASP A CA 1
ATOM 866 C C . ASP A 1 118 ? 14.790 -9.173 12.460 1.00 91.19 118 ASP A C 1
ATOM 868 O O . ASP A 1 118 ? 15.870 -9.608 12.058 1.00 91.19 118 ASP A O 1
ATOM 872 N N . ASN A 1 119 ? 14.382 -7.931 12.170 1.00 89.25 119 ASN A N 1
ATOM 873 C CA . ASN A 1 119 ? 15.063 -6.982 11.280 1.00 89.25 119 ASN A CA 1
ATOM 874 C C . ASN A 1 119 ? 15.214 -7.468 9.827 1.00 89.25 119 ASN A C 1
ATOM 876 O O . ASN A 1 119 ? 16.152 -7.060 9.132 1.00 89.25 119 ASN A O 1
ATOM 880 N N . THR A 1 120 ? 14.309 -8.322 9.342 1.00 92.88 120 THR A N 1
ATOM 881 C CA . THR A 1 120 ? 14.210 -8.582 7.900 1.00 92.88 120 THR A CA 1
ATOM 882 C C . THR A 1 120 ? 13.504 -7.422 7.206 1.00 92.88 120 THR A C 1
ATOM 884 O O . THR A 1 120 ? 12.743 -6.682 7.825 1.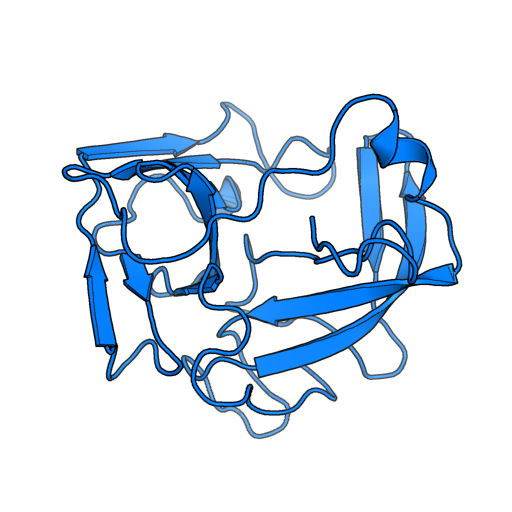00 92.88 120 THR A O 1
ATOM 887 N N . PHE A 1 121 ? 13.790 -7.236 5.919 1.00 97.31 121 PHE A N 1
ATOM 888 C CA . PHE A 1 121 ? 13.203 -6.185 5.095 1.00 97.31 121 PHE A CA 1
ATOM 889 C C . PHE A 1 121 ? 13.111 -6.657 3.646 1.00 97.31 121 PHE A C 1
ATOM 891 O O . PHE A 1 121 ? 14.019 -7.321 3.135 1.00 97.31 121 PHE A O 1
ATOM 898 N N . GLY A 1 122 ? 12.040 -6.276 2.955 1.00 97.62 122 GLY A N 1
ATOM 899 C CA . GLY A 1 122 ? 11.828 -6.641 1.559 1.00 97.62 122 GLY A CA 1
ATOM 900 C C . GLY A 1 122 ? 11.306 -8.064 1.361 1.00 97.62 122 GLY A C 1
ATOM 901 O O . GLY A 1 122 ? 11.281 -8.522 0.223 1.00 97.62 122 GLY A O 1
ATOM 902 N N . ILE A 1 123 ? 10.900 -8.765 2.421 1.00 98.00 123 ILE A N 1
ATOM 903 C CA . ILE A 1 123 ? 10.124 -10.010 2.340 1.00 98.00 123 ILE A CA 1
ATOM 904 C C . ILE A 1 123 ? 8.668 -9.661 2.630 1.00 98.00 123 ILE A C 1
ATOM 906 O O . ILE A 1 123 ? 8.413 -8.857 3.524 1.00 98.00 123 ILE A O 1
ATOM 910 N N . LYS A 1 124 ? 7.733 -10.214 1.855 1.00 98.50 124 LYS A N 1
ATOM 911 C CA . LYS A 1 124 ? 6.308 -9.964 2.044 1.00 98.50 124 LYS A CA 1
ATOM 912 C C . LYS A 1 124 ? 5.836 -10.673 3.307 1.00 98.50 124 LYS A C 1
ATOM 914 O O . LYS A 1 124 ? 6.004 -11.883 3.439 1.00 98.50 124 LYS A O 1
ATOM 919 N N . TYR A 1 125 ? 5.279 -9.898 4.219 1.00 98.38 125 TYR A N 1
ATOM 920 C CA . TYR A 1 125 ? 4.678 -10.367 5.455 1.00 98.38 125 TYR A CA 1
ATOM 921 C C . TYR A 1 125 ? 3.221 -9.942 5.500 1.00 98.38 125 TYR A C 1
ATOM 923 O O . TYR A 1 125 ? 2.834 -8.939 4.889 1.00 98.38 125 TYR A O 1
ATOM 931 N N . GLU A 1 126 ? 2.451 -10.694 6.267 1.00 98.31 126 GLU A N 1
ATOM 932 C CA . GLU A 1 126 ? 1.110 -10.331 6.679 1.00 98.31 126 GLU A CA 1
ATOM 933 C C . GLU A 1 126 ? 0.975 -10.316 8.200 1.00 98.31 126 GLU A C 1
ATOM 935 O O . GLU A 1 126 ? 1.699 -10.999 8.926 1.00 98.31 126 GLU A O 1
ATOM 940 N N . VAL A 1 127 ? 0.031 -9.517 8.691 1.00 98.06 127 VAL A N 1
ATOM 941 C CA . VAL A 1 127 ? -0.453 -9.603 10.065 1.00 98.06 127 VAL A CA 1
ATOM 942 C C . VAL A 1 127 ? -1.939 -9.274 10.109 1.00 98.06 127 VAL A C 1
ATOM 944 O O . VAL A 1 127 ? -2.390 -8.261 9.566 1.00 98.06 127 VAL A O 1
ATOM 947 N N . PHE A 1 128 ? -2.705 -10.123 10.786 1.00 97.75 128 PHE A N 1
ATOM 948 C CA . PHE A 1 128 ? -4.121 -9.890 11.046 1.00 97.75 128 PHE A CA 1
ATOM 949 C C . PHE A 1 128 ? -4.301 -9.099 12.338 1.00 97.75 128 PHE A C 1
ATOM 951 O O . PHE A 1 128 ? -3.673 -9.373 13.361 1.00 97.75 128 PHE A O 1
ATOM 958 N N . THR A 1 129 ? -5.165 -8.092 12.296 1.00 97.69 129 THR A N 1
ATOM 959 C CA . THR A 1 129 ? -5.494 -7.245 13.446 1.00 97.69 129 THR A CA 1
ATOM 960 C C . THR A 1 129 ? -6.872 -6.618 13.243 1.00 97.69 129 THR A C 1
ATOM 962 O O . THR A 1 129 ? -7.620 -7.020 12.356 1.00 97.69 129 THR A O 1
ATOM 965 N N . THR A 1 130 ? -7.244 -5.632 14.055 1.00 97.12 130 THR A N 1
ATOM 966 C CA . THR A 1 130 ? -8.548 -4.971 13.969 1.00 97.12 130 THR A CA 1
ATOM 967 C C . THR A 1 130 ? -8.436 -3.467 13.794 1.00 97.12 130 THR A C 1
ATOM 969 O O . THR A 1 130 ? -7.502 -2.828 14.282 1.00 97.12 130 THR A O 1
ATOM 972 N N . ILE A 1 131 ? -9.453 -2.879 13.164 1.00 97.62 131 ILE A N 1
ATOM 973 C CA . ILE A 1 131 ? -9.666 -1.432 13.181 1.00 97.62 131 ILE A CA 1
ATOM 974 C C . ILE A 1 131 ? -9.951 -0.993 14.621 1.00 97.62 131 ILE A C 1
ATOM 976 O O . ILE A 1 131 ? -10.894 -1.470 15.244 1.00 97.62 131 ILE A O 1
ATOM 980 N N . ASN A 1 132 ? -9.178 -0.052 15.152 1.00 97.62 132 ASN A N 1
ATOM 981 C CA . ASN A 1 132 ? -9.404 0.520 16.481 1.00 97.62 132 ASN A CA 1
ATOM 982 C C . ASN A 1 132 ? -10.404 1.677 16.426 1.00 97.62 132 ASN A C 1
ATOM 984 O O . ASN A 1 132 ? -11.295 1.789 17.269 1.00 97.62 132 ASN A O 1
ATOM 988 N N . SER A 1 133 ? -10.252 2.558 15.438 1.00 96.69 133 SER A N 1
ATOM 989 C CA . SER A 1 133 ? -11.122 3.716 15.239 1.00 96.69 133 SER A CA 1
ATOM 990 C C . SER A 1 133 ? -11.009 4.264 13.820 1.00 96.69 133 SER A C 1
ATOM 992 O O . SER A 1 133 ? -10.002 4.059 13.147 1.00 96.69 133 SER A O 1
ATOM 994 N N . ILE A 1 134 ? -12.048 4.983 13.388 1.00 94.25 134 ILE A N 1
ATOM 995 C CA . ILE A 1 134 ? -12.036 5.824 12.187 1.00 94.25 134 ILE A CA 1
ATOM 996 C C . ILE A 1 134 ? -12.207 7.275 12.644 1.00 94.25 134 ILE A C 1
ATOM 998 O O . ILE A 1 134 ? -13.115 7.575 13.427 1.00 94.25 134 ILE A O 1
ATOM 1002 N N . THR A 1 135 ? -11.322 8.167 12.212 1.00 92.88 135 THR A N 1
ATOM 1003 C CA . THR A 1 135 ? -11.344 9.582 12.591 1.00 92.88 135 THR A CA 1
ATOM 1004 C C . THR A 1 135 ? -12.295 10.389 11.701 1.00 92.88 135 THR A C 1
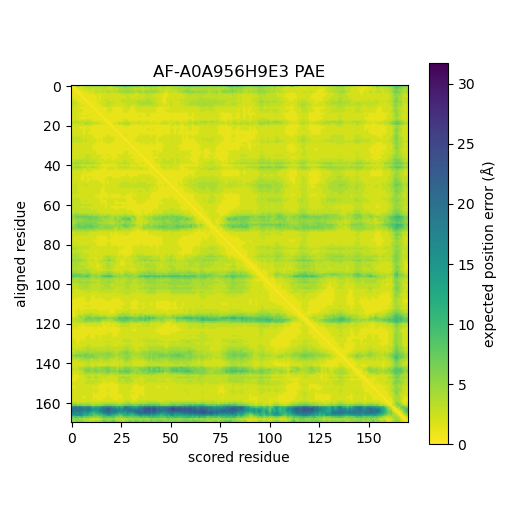ATOM 1006 O O . THR A 1 135 ? -12.620 9.970 10.591 1.00 92.88 135 THR A O 1
ATOM 1009 N N . PRO A 1 136 ? -12.711 11.596 12.128 1.00 91.19 136 PRO A N 1
ATOM 1010 C CA . PRO A 1 136 ? -13.448 12.523 11.265 1.00 91.19 136 PRO A CA 1
ATOM 1011 C C . PRO A 1 136 ? -12.649 13.051 10.061 1.00 91.19 136 PRO A C 1
ATOM 1013 O O . PRO A 1 136 ? -13.214 13.767 9.241 1.00 91.19 136 PRO A O 1
ATOM 1016 N N . GLN A 1 137 ? -11.344 12.771 9.993 1.00 89.88 137 GLN A N 1
ATOM 1017 C CA . GLN A 1 137 ? -10.452 13.128 8.887 1.00 89.88 137 GLN A CA 1
ATOM 1018 C C . GLN A 1 137 ? -10.240 11.946 7.925 1.00 89.88 137 GLN A C 1
ATOM 1020 O O . GLN A 1 137 ? -9.257 11.935 7.196 1.00 89.88 137 GLN A O 1
ATOM 1025 N N . ASP A 1 138 ? -11.131 10.950 7.943 1.00 87.44 138 ASP A N 1
ATOM 1026 C CA . ASP A 1 138 ? -11.071 9.757 7.091 1.00 87.44 138 ASP A CA 1
ATOM 1027 C C . ASP A 1 138 ? -9.792 8.912 7.281 1.00 87.44 138 ASP A C 1
ATOM 1029 O O . ASP A 1 138 ? -9.324 8.250 6.356 1.00 87.44 138 ASP A O 1
ATOM 1033 N N . GLU A 1 139 ? -9.231 8.889 8.497 1.00 93.00 139 GLU A N 1
ATOM 1034 C CA . GLU A 1 139 ? -8.119 7.994 8.848 1.00 93.00 139 GLU A CA 1
ATOM 1035 C C . GLU A 1 139 ? -8.572 6.821 9.706 1.00 93.00 139 GLU A C 1
ATOM 1037 O O . GLU A 1 139 ? -9.304 6.991 10.681 1.00 93.00 139 GLU A O 1
ATOM 1042 N N . ALA A 1 140 ? -8.075 5.630 9.382 1.00 94.44 140 ALA A N 1
ATOM 1043 C CA . ALA A 1 140 ? -8.239 4.448 10.208 1.00 94.44 140 ALA A CA 1
ATOM 1044 C C . ALA A 1 140 ? -7.015 4.255 11.107 1.00 94.44 140 ALA A C 1
ATOM 1046 O O . ALA A 1 140 ? -5.886 4.172 10.627 1.00 94.44 140 ALA A O 1
ATOM 1047 N N . HIS A 1 141 ? -7.240 4.123 12.411 1.00 95.88 141 HIS A N 1
ATOM 1048 C CA . HIS A 1 141 ? -6.224 3.645 13.341 1.00 95.88 141 HIS A CA 1
ATOM 1049 C C . HIS A 1 141 ? -6.367 2.136 13.484 1.00 95.88 141 HIS A C 1
ATOM 1051 O O . HIS A 1 141 ? -7.433 1.648 13.856 1.00 95.88 141 HIS A O 1
ATOM 1057 N N . ILE A 1 142 ? -5.303 1.401 13.189 1.00 97.25 142 ILE A N 1
ATOM 1058 C CA . ILE A 1 142 ? -5.294 -0.060 13.073 1.00 97.25 142 ILE A CA 1
ATOM 1059 C C . ILE A 1 142 ? -4.018 -0.576 13.740 1.00 97.25 142 ILE A C 1
ATOM 1061 O O . ILE A 1 142 ? -3.027 0.149 13.787 1.00 97.25 142 ILE A O 1
ATOM 1065 N N . GLY A 1 143 ? -4.048 -1.799 14.267 1.00 94.56 143 GLY A N 1
ATOM 1066 C CA . GLY A 1 143 ? -2.881 -2.419 14.893 1.00 94.56 143 GLY A CA 1
ATOM 1067 C C . GLY A 1 143 ? -2.761 -2.133 16.389 1.00 94.56 143 GLY A C 1
ATOM 1068 O O . GLY A 1 143 ? -3.703 -1.681 17.044 1.00 94.56 143 GLY A O 1
ATOM 1069 N N . GLY A 1 144 ? -1.593 -2.431 16.949 1.00 92.81 144 GLY A N 1
ATOM 1070 C CA . GLY A 1 144 ? -1.313 -2.360 18.382 1.00 92.81 144 GLY A CA 1
ATOM 1071 C C . GLY A 1 144 ? -1.191 -3.742 19.027 1.00 92.81 144 GLY A C 1
ATOM 1072 O O . GLY A 1 144 ? -1.372 -4.775 18.391 1.00 92.81 144 GLY A O 1
ATOM 1073 N N . GLY A 1 145 ? -0.807 -3.779 20.307 1.00 91.50 145 GLY A N 1
ATOM 1074 C CA . GLY A 1 145 ? -0.626 -5.048 21.029 1.00 91.50 145 GLY A CA 1
ATOM 1075 C C . GLY A 1 145 ? 0.494 -5.946 20.482 1.00 91.50 145 GLY A C 1
ATOM 1076 O O . GLY A 1 145 ? 0.490 -7.139 20.762 1.00 91.50 145 GLY A O 1
ATOM 1077 N N . GLY A 1 146 ? 1.440 -5.384 19.722 1.00 93.88 146 GLY A N 1
ATOM 1078 C CA . GLY A 1 146 ? 2.513 -6.128 19.054 1.00 93.88 146 GLY A CA 1
ATOM 1079 C C . GLY A 1 146 ? 2.189 -6.572 17.624 1.00 93.88 146 GLY A C 1
ATOM 1080 O O . GLY A 1 146 ? 3.051 -7.172 16.999 1.00 93.88 146 GLY A O 1
ATOM 1081 N N . LEU A 1 147 ? 0.993 -6.258 17.108 1.00 96.94 147 LEU A N 1
ATOM 1082 C CA . LEU A 1 147 ? 0.554 -6.548 15.739 1.00 96.94 147 LEU A CA 1
ATOM 1083 C C . LEU A 1 147 ? 0.450 -5.231 14.961 1.00 96.94 147 LEU A C 1
ATOM 1085 O O . LEU A 1 147 ? -0.495 -4.468 15.180 1.00 96.94 147 LEU A O 1
ATOM 1089 N N . ASP A 1 148 ? 1.432 -4.903 14.120 1.00 96.25 148 ASP A N 1
ATOM 1090 C CA . ASP A 1 148 ? 1.467 -3.588 13.458 1.00 96.25 148 ASP A CA 1
ATOM 1091 C C . ASP A 1 148 ? 2.310 -3.551 12.172 1.00 96.25 148 ASP A C 1
ATOM 1093 O O . ASP A 1 148 ? 3.168 -4.396 11.907 1.00 96.25 148 ASP A O 1
ATOM 1097 N N . THR A 1 149 ? 2.095 -2.507 11.382 1.00 96.75 149 THR A N 1
ATOM 1098 C CA . THR A 1 149 ? 2.996 -2.077 10.312 1.00 96.75 149 THR A CA 1
ATOM 1099 C C . THR A 1 149 ? 4.296 -1.477 10.865 1.00 96.75 149 THR A C 1
ATOM 1101 O O . THR A 1 149 ? 4.393 -1.077 12.025 1.00 96.75 149 THR A O 1
ATOM 1104 N N . CYS A 1 150 ? 5.333 -1.417 10.033 1.00 96.75 150 CYS A N 1
ATOM 1105 C CA . CYS A 1 150 ? 6.639 -0.860 10.377 1.00 96.75 150 CYS A CA 1
ATOM 1106 C C . CYS A 1 150 ? 7.257 -0.106 9.181 1.00 96.75 150 CYS A C 1
ATOM 1108 O O . CYS A 1 150 ? 6.641 0.038 8.123 1.00 96.75 150 CYS A O 1
ATOM 1110 N N . GLN A 1 151 ? 8.485 0.409 9.319 1.00 96.88 151 GLN A N 1
ATOM 1111 C CA . GLN A 1 151 ? 9.138 1.154 8.235 1.00 96.88 151 GLN A CA 1
ATOM 1112 C C . GLN A 1 151 ? 9.271 0.285 6.979 1.00 96.88 151 GLN A C 1
ATOM 1114 O O . GLN A 1 151 ? 9.841 -0.802 7.026 1.00 96.88 151 GLN A O 1
ATOM 1119 N N . GLY A 1 152 ? 8.763 0.791 5.855 1.00 97.38 152 GLY A N 1
ATOM 1120 C CA . GLY A 1 152 ? 8.685 0.069 4.581 1.00 97.38 152 GLY A CA 1
ATOM 1121 C C . GLY A 1 152 ? 7.292 -0.442 4.217 1.00 97.38 152 GLY A C 1
ATOM 1122 O O . GLY A 1 152 ? 7.016 -0.658 3.037 1.00 97.38 152 GLY A O 1
ATOM 1123 N N . ASP A 1 153 ? 6.395 -0.562 5.197 1.00 98.38 153 ASP A N 1
ATOM 1124 C CA . ASP A 1 153 ? 4.998 -0.944 4.964 1.00 98.38 153 ASP A CA 1
ATOM 1125 C C . ASP A 1 153 ? 4.147 0.245 4.476 1.00 98.38 153 ASP A C 1
ATOM 1127 O O . ASP A 1 153 ? 3.063 0.052 3.935 1.00 98.38 153 ASP A O 1
ATOM 1131 N N . SER A 1 154 ? 4.655 1.479 4.603 1.00 97.56 154 SER A N 1
ATOM 1132 C CA . SER A 1 154 ? 4.009 2.710 4.131 1.00 97.56 154 SER A CA 1
ATOM 1133 C C . SER A 1 154 ? 3.443 2.586 2.715 1.00 97.56 154 SER A C 1
ATOM 1135 O O . SER A 1 154 ? 4.163 2.227 1.783 1.00 97.56 154 SER A O 1
ATOM 1137 N N . GLY A 1 155 ? 2.166 2.941 2.553 1.00 97.81 155 GLY A N 1
ATOM 1138 C CA . GLY A 1 155 ? 1.437 2.850 1.284 1.00 97.81 155 GLY A CA 1
ATOM 1139 C C . GLY A 1 155 ? 0.893 1.461 0.952 1.00 97.81 155 GLY A C 1
ATOM 1140 O O . GLY A 1 155 ? 0.159 1.324 -0.027 1.00 97.81 155 GLY A O 1
ATOM 1141 N N . GLY A 1 156 ? 1.238 0.451 1.752 1.00 97.94 156 GLY A N 1
ATOM 1142 C CA . GLY A 1 156 ? 0.712 -0.894 1.617 1.00 97.94 156 GLY A CA 1
ATOM 1143 C C . GLY A 1 156 ? -0.783 -0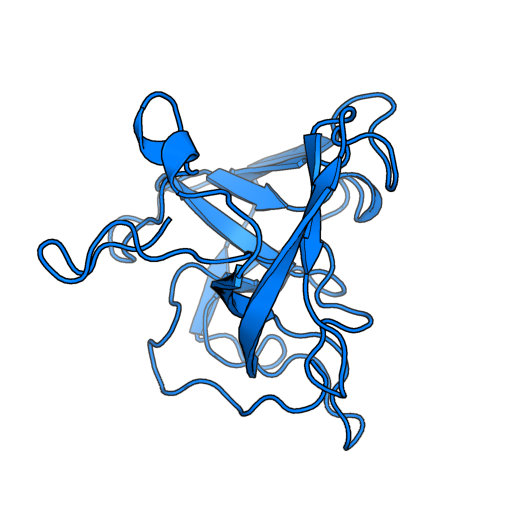.995 1.922 1.00 97.94 156 GLY A C 1
ATOM 1144 O O . GLY A 1 156 ? -1.375 -0.082 2.503 1.00 97.94 156 GLY A O 1
ATOM 1145 N N . PRO A 1 157 ? -1.407 -2.096 1.486 1.00 97.94 157 PRO A N 1
ATOM 1146 C CA . PRO A 1 157 ? -2.819 -2.347 1.702 1.00 97.94 157 PRO A CA 1
ATOM 1147 C C . PRO A 1 157 ? -3.143 -2.635 3.168 1.00 97.94 157 PRO A C 1
ATOM 1149 O O . PRO A 1 157 ? -2.393 -3.290 3.895 1.00 97.94 157 PRO A O 1
ATOM 1152 N N . VAL A 1 158 ? -4.348 -2.217 3.536 1.00 97.75 158 VAL A N 1
ATOM 1153 C CA . VAL A 1 158 ? -5.115 -2.780 4.641 1.00 97.75 158 VAL A CA 1
ATOM 1154 C C . VAL A 1 158 ? -6.284 -3.505 3.996 1.00 97.75 158 VAL A C 1
ATOM 1156 O O . VAL A 1 158 ? -7.209 -2.854 3.513 1.00 97.75 158 VAL A O 1
ATOM 1159 N N . TYR A 1 159 ? -6.229 -4.829 3.957 1.00 97.06 159 TYR A N 1
ATOM 1160 C CA . TYR A 1 159 ? -7.277 -5.631 3.355 1.00 97.06 159 TYR A CA 1
ATOM 1161 C C . TYR A 1 159 ? -8.421 -5.881 4.327 1.00 97.06 159 TYR A C 1
ATOM 1163 O O . TYR A 1 159 ? -8.208 -6.243 5.484 1.00 97.06 159 TYR A O 1
ATOM 1171 N N . VAL A 1 160 ? -9.650 -5.744 3.840 1.00 95.06 160 VAL A N 1
ATOM 1172 C CA . VAL A 1 160 ? -10.864 -6.084 4.581 1.00 95.06 160 VAL A CA 1
ATOM 1173 C C . VAL A 1 160 ? -11.716 -7.063 3.785 1.00 95.06 160 VAL A C 1
ATOM 1175 O O . VAL A 1 160 ? -11.933 -6.904 2.584 1.00 95.06 160 VAL A O 1
ATOM 1178 N N . GLN A 1 161 ? -12.238 -8.078 4.467 1.00 91.31 161 GLN A N 1
ATOM 1179 C CA . GLN A 1 161 ? -13.166 -9.028 3.866 1.00 91.31 161 GLN A CA 1
ATOM 1180 C C . GLN A 1 161 ? -14.610 -8.514 3.994 1.00 91.31 161 GLN A C 1
ATOM 1182 O O . GLN A 1 161 ? -15.063 -8.209 5.106 1.00 91.31 161 GLN A O 1
ATOM 1187 N N . LEU A 1 162 ? -15.342 -8.408 2.878 1.00 84.69 162 LEU A N 1
ATOM 1188 C CA . LEU A 1 162 ? -16.688 -7.811 2.850 1.00 84.69 162 LEU A CA 1
ATOM 1189 C C . LEU A 1 162 ? -17.758 -8.695 3.493 1.00 84.69 162 LEU A C 1
ATOM 1191 O O . LEU A 1 162 ? -18.588 -8.202 4.258 1.00 84.69 162 LEU A O 1
ATOM 1195 N N . SER A 1 163 ? -17.720 -10.000 3.239 1.00 71.75 163 SER A N 1
ATOM 1196 C CA . SER A 1 163 ? -18.511 -10.986 3.970 1.00 71.75 163 SER A CA 1
ATOM 1197 C C . SER A 1 163 ? -17.915 -12.385 3.813 1.00 71.75 163 SER A C 1
ATOM 1199 O O . SER A 1 163 ? -17.342 -12.705 2.773 1.00 71.75 163 SER A O 1
ATOM 1201 N N . GLU A 1 164 ? -18.120 -13.260 4.803 1.00 58.94 164 GLU A N 1
ATOM 1202 C CA . GLU A 1 164 ? -17.762 -14.687 4.678 1.00 58.94 164 GLU A CA 1
ATOM 1203 C C . GLU A 1 164 ? -18.498 -15.377 3.511 1.00 58.94 164 GLU A C 1
ATOM 1205 O O . GLU A 1 164 ? -18.088 -16.433 3.037 1.00 58.94 164 GLU A O 1
ATOM 1210 N N . ALA A 1 165 ? -19.602 -14.788 3.034 1.00 56.31 165 ALA A N 1
ATOM 1211 C CA . ALA A 1 165 ? -20.409 -15.343 1.953 1.00 56.31 165 ALA A CA 1
ATOM 1212 C C . ALA A 1 165 ? -19.812 -15.094 0.557 1.00 56.31 165 ALA A C 1
ATOM 1214 O O . ALA A 1 165 ? -20.028 -15.910 -0.338 1.00 56.31 165 ALA A O 1
ATOM 1215 N N . ASP A 1 166 ? -19.085 -13.989 0.358 1.00 66.69 166 ASP A N 1
ATOM 1216 C CA . ASP A 1 166 ? -18.434 -13.664 -0.920 1.00 66.69 166 ASP A CA 1
ATOM 1217 C C . ASP A 1 166 ? -16.919 -13.913 -0.918 1.00 66.69 166 ASP A C 1
ATOM 1219 O O . ASP A 1 166 ? -16.326 -13.990 -1.997 1.00 66.69 166 ASP A O 1
ATOM 1223 N N . ASN A 1 167 ? -16.307 -14.076 0.266 1.00 70.81 167 ASN A N 1
ATOM 1224 C CA . ASN A 1 167 ? -14.866 -14.258 0.478 1.00 70.81 167 ASN A CA 1
ATOM 1225 C C . ASN A 1 167 ? -13.993 -13.257 -0.297 1.00 70.81 167 ASN A C 1
ATOM 1227 O O . ASN A 1 167 ? -12.826 -13.527 -0.586 1.00 70.81 167 ASN A O 1
ATOM 1231 N N . SER A 1 168 ? -14.554 -12.101 -0.651 1.00 83.94 168 SER A N 1
ATOM 1232 C CA . SER A 1 168 ? -13.873 -11.098 -1.448 1.00 83.94 168 SER A CA 1
ATOM 1233 C C . SER A 1 168 ? -13.170 -10.099 -0.542 1.00 83.94 168 SER A C 1
ATOM 1235 O O . SER A 1 168 ? -13.712 -9.642 0.469 1.00 83.94 168 SER A O 1
ATOM 1237 N N . TRP A 1 169 ? -11.949 -9.764 -0.935 1.00 90.81 169 TRP A N 1
ATOM 1238 C CA . TRP A 1 169 ? -11.127 -8.764 -0.274 1.00 90.81 169 TRP A CA 1
ATOM 1239 C C . TRP A 1 169 ? -11.266 -7.413 -0.978 1.00 90.81 169 TRP A C 1
ATOM 1241 O O . TRP A 1 169 ? -11.548 -7.339 -2.184 1.00 90.81 169 TRP A O 1
ATOM 1251 N N . ARG A 1 170 ? -11.102 -6.347 -0.206 1.00 88.94 170 ARG A N 1
ATOM 1252 C CA . ARG A 1 170 ? -10.931 -4.962 -0.651 1.00 88.94 170 ARG A CA 1
ATOM 1253 C C . ARG A 1 170 ? -9.716 -4.379 0.033 1.00 88.94 170 ARG A C 1
ATOM 1255 O O . ARG A 1 170 ? -9.500 -4.782 1.195 1.00 88.94 170 ARG A O 1
#

Solvent-accessible surface area (backbone atoms only — not comparable to full-atom values): 8928 Å² total; per-residue (Å²): 41,29,78,43,44,73,54,60,92,80,52,68,69,30,46,26,31,43,88,69,28,12,18,30,31,41,40,51,39,33,35,38,26,27,14,76,75,51,49,80,64,73,51,39,23,29,56,62,23,57,86,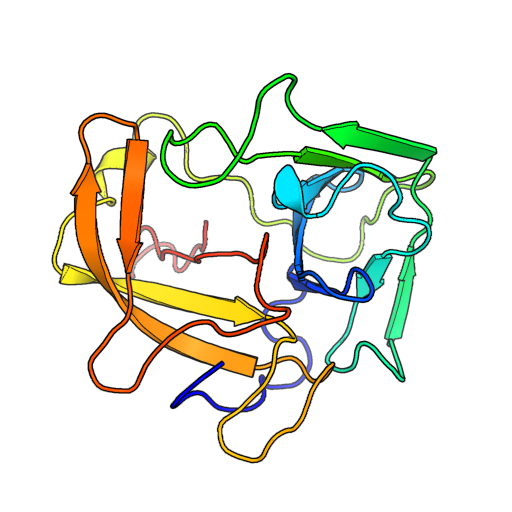69,45,81,40,81,45,50,51,68,48,49,46,48,42,87,92,27,30,90,94,55,56,42,37,36,24,40,31,40,37,68,61,73,47,86,89,57,74,64,42,48,75,72,52,80,82,60,47,76,65,78,42,61,69,34,62,32,38,38,43,29,27,12,35,30,85,85,70,48,65,32,45,33,30,34,34,75,40,34,31,67,40,72,47,100,49,71,37,75,44,63,47,58,100,60,28,34,80,34,72,24,20,55,29,28,51,69,34,36,68,80,40,90,88,71,71,42,64,45

Sequence (170 aa):
MYGGEPTDYCEWPTTAFLGGCTGTLVHPQMIIYAAHCGAGIGQIRLGESGNSPERILNPEYCRVNPGGGPGQGNDWAYCKLQEPVLDVPIVPPLMGCETSVLQPGKEVALVGFGNTDDNTFGIKYEVFTTINSITPQDEAHIGGGGLDTCQGDSGGPVYVQLSEADNSWR

Foldseek 3Di:
DWPWDFDDWLPQQQWKAQPFAIWGFAFQFKIKFFLVVDFPRQWIATTQFQVDGPDIWGFPTKDHQVVGDPDQLRGMIMTGTPDGDPPRDHAHDQDDPLCVLQDWPAKWKQWWFDQYPVRHGRGIIIFIWTFHDADPSRDTDIDDPRTDDDGHHGGTDTWGQSDPVVRGID

Nearest PDB structures (foldseek):
  5jyi-assembly1_A  TM=8.454E-01  e=8.627E-10  Bos taurus
  7qi0-assembly1_A  TM=7.978E-01  e=1.684E-08  Homo sapiens
  2qy0-assembly1_D  TM=8.244E-01  e=1.079E-07  Homo sapiens
  2qy0-assembly1_B  TM=8.299E-01  e=2.658E-07  Homo sapiens
  7mzt-assembly1_B  TM=7.917E-01  e=4.519E-07  Homo sapiens

Mean predicted aligned error: 3.19 Å

Radius of gyration: 15.0 Å; Cα contacts (8 Å, |Δi|>4): 453; chains: 1; bounding box: 37×37×41 Å

pLDDT: mean 95.03, std 6.21, range [56.31, 98.88]